Protein AF-A0A561VLF4-F1 (afdb_monomer)

pLDDT: mean 88.38, std 11.88, range [43.69, 98.0]

Mean predicted aligned error: 4.83 Å

Structure (mmCIF, N/CA/C/O backbone):
data_AF-A0A561VLF4-F1
#
_entry.id   AF-A0A561VLF4-F1
#
loop_
_atom_site.group_PDB
_atom_site.id
_atom_site.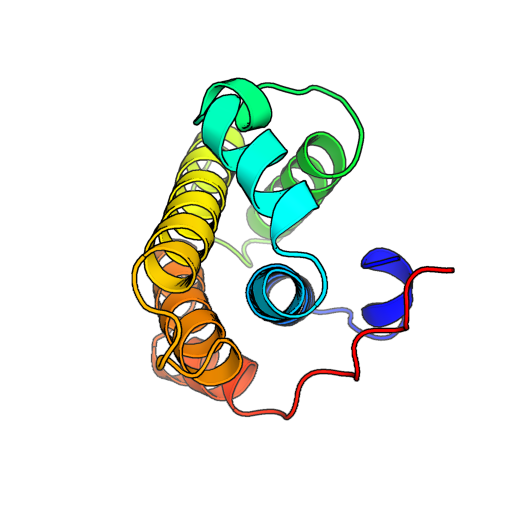type_symbol
_atom_site.label_atom_id
_atom_site.label_alt_id
_atom_site.label_comp_id
_atom_site.label_asym_id
_atom_site.label_entity_id
_atom_site.label_seq_id
_atom_site.pdbx_PDB_ins_code
_atom_site.Cartn_x
_atom_site.Cartn_y
_atom_site.Cartn_z
_atom_site.occupancy
_atom_site.B_iso_or_equiv
_atom_site.auth_seq_id
_atom_site.auth_comp_id
_atom_site.auth_asym_id
_atom_site.auth_atom_id
_atom_site.pdbx_PDB_model_num
ATOM 1 N N . MET A 1 1 ? 4.305 14.241 -3.850 1.00 51.75 1 MET A N 1
ATOM 2 C CA . MET A 1 1 ? 3.968 13.593 -5.135 1.00 51.75 1 MET A CA 1
ATOM 3 C C . MET A 1 1 ? 2.800 12.630 -4.979 1.00 51.75 1 MET A C 1
ATOM 5 O O . MET A 1 1 ? 1.777 12.905 -5.577 1.00 51.75 1 MET A O 1
ATOM 9 N N . LEU A 1 2 ? 2.885 11.569 -4.158 1.00 59.00 2 LEU A N 1
ATOM 10 C CA . LEU A 1 2 ? 1.721 10.692 -3.910 1.00 59.00 2 LEU A CA 1
ATOM 11 C C . LEU A 1 2 ? 0.577 11.413 -3.176 1.00 59.00 2 LEU A C 1
ATOM 13 O O . LEU A 1 2 ? -0.555 11.318 -3.623 1.00 59.00 2 LEU A O 1
ATOM 17 N N . ALA A 1 3 ? 0.884 12.234 -2.163 1.00 60.22 3 ALA A N 1
ATOM 18 C CA . ALA A 1 3 ? -0.124 13.022 -1.437 1.00 60.22 3 ALA A CA 1
ATOM 19 C C . ALA A 1 3 ? -1.001 13.905 -2.352 1.00 60.22 3 ALA A C 1
ATOM 21 O O . ALA A 1 3 ? -2.200 14.021 -2.145 1.00 60.22 3 ALA A O 1
ATOM 22 N N . THR A 1 4 ? -0.416 14.468 -3.412 1.00 60.09 4 THR A N 1
ATOM 23 C CA . THR A 1 4 ? -1.104 15.321 -4.396 1.00 60.09 4 THR A CA 1
ATOM 24 C C . THR A 1 4 ? -2.012 14.515 -5.333 1.00 60.09 4 THR A C 1
ATOM 26 O O . THR A 1 4 ? -2.983 15.032 -5.868 1.00 60.09 4 THR A O 1
ATOM 29 N N . LEU A 1 5 ? -1.708 13.229 -5.540 1.00 63.22 5 LEU A N 1
ATOM 30 C CA . LEU A 1 5 ? -2.510 12.315 -6.363 1.00 63.22 5 LEU A CA 1
ATOM 31 C C . LEU A 1 5 ? -3.724 11.763 -5.613 1.00 63.22 5 LEU A C 1
ATOM 33 O O . LEU A 1 5 ? -4.632 11.218 -6.236 1.00 63.22 5 LEU A O 1
ATOM 37 N N . THR A 1 6 ? -3.739 11.910 -4.291 1.00 65.69 6 THR A N 1
ATOM 38 C CA . THR A 1 6 ? -4.813 11.459 -3.406 1.00 65.69 6 THR A CA 1
ATOM 39 C C . THR A 1 6 ? -5.564 12.627 -2.761 1.00 65.69 6 THR A C 1
ATOM 41 O O . THR A 1 6 ? -6.373 12.402 -1.872 1.00 65.69 6 THR A O 1
ATOM 44 N N . GLU A 1 7 ? -5.342 13.870 -3.209 1.00 66.50 7 GLU A N 1
ATOM 45 C CA . GLU A 1 7 ? -5.839 15.114 -2.580 1.00 66.50 7 GLU A CA 1
ATOM 46 C C . GLU A 1 7 ? -7.375 15.281 -2.554 1.00 66.50 7 GLU A C 1
ATOM 48 O O . GLU A 1 7 ? -7.882 16.206 -1.928 1.00 66.50 7 GLU A O 1
ATOM 53 N N . GLY A 1 8 ? -8.133 14.380 -3.184 1.00 69.56 8 GLY A N 1
ATOM 54 C CA . GLY A 1 8 ? -9.600 14.322 -3.102 1.00 69.56 8 GLY A CA 1
ATOM 55 C C . GLY A 1 8 ? -10.147 13.031 -2.491 1.00 69.56 8 GLY A C 1
ATOM 56 O O . GLY A 1 8 ? -11.363 12.870 -2.411 1.00 69.56 8 GLY A O 1
ATOM 57 N N . LEU A 1 9 ? -9.272 12.106 -2.092 1.00 79.19 9 LEU A N 1
ATOM 58 C CA . LEU A 1 9 ? -9.656 10.810 -1.549 1.00 79.19 9 LEU A CA 1
ATOM 59 C C . LEU A 1 9 ? -9.704 10.902 -0.029 1.00 79.19 9 LEU A C 1
ATOM 61 O O . LEU A 1 9 ? -8.725 11.274 0.615 1.00 79.19 9 LEU A O 1
ATOM 65 N N . THR A 1 10 ? -10.853 10.562 0.545 1.00 83.06 10 THR A N 1
ATOM 66 C CA . THR A 1 10 ? -11.062 10.616 1.997 1.00 83.06 10 THR A CA 1
ATOM 67 C C . THR A 1 10 ? -11.030 9.243 2.652 1.00 83.06 10 THR A C 1
ATOM 69 O O . THR A 1 10 ? -10.858 9.170 3.864 1.00 83.06 10 THR A O 1
ATOM 72 N N . ASP A 1 11 ? -11.210 8.162 1.884 1.00 91.06 11 ASP A N 1
ATOM 73 C CA . ASP A 1 11 ? -11.105 6.793 2.396 1.00 91.06 11 ASP A CA 1
ATOM 74 C C . ASP A 1 11 ? -9.626 6.358 2.452 1.00 91.06 11 ASP A C 1
ATOM 76 O O . ASP A 1 11 ? -8.983 6.258 1.400 1.00 91.06 11 ASP A O 1
ATOM 80 N N . PRO A 1 12 ? -9.074 6.043 3.643 1.00 91.69 12 PRO A N 1
ATOM 81 C CA . PRO A 1 12 ? -7.702 5.557 3.776 1.00 91.69 12 PRO A CA 1
ATOM 82 C C . PRO A 1 12 ? -7.391 4.312 2.935 1.00 91.69 12 PRO A C 1
ATOM 84 O O . PRO A 1 12 ? -6.269 4.163 2.447 1.00 91.69 12 PRO A O 1
ATOM 87 N N . ALA A 1 13 ? -8.370 3.426 2.721 1.00 94.56 13 ALA A N 1
ATOM 88 C CA . ALA A 1 13 ? -8.172 2.237 1.898 1.00 94.56 13 ALA A CA 1
ATOM 89 C C . ALA A 1 13 ? -7.991 2.590 0.416 1.00 94.56 13 ALA A C 1
ATOM 91 O O . ALA A 1 13 ? -7.163 1.987 -0.267 1.00 94.56 13 ALA A O 1
ATOM 92 N N . GLU A 1 14 ? -8.713 3.598 -0.072 1.00 92.69 14 GLU A N 1
ATOM 93 C CA . GLU A 1 14 ? -8.581 4.093 -1.441 1.00 92.69 14 GLU A CA 1
ATOM 94 C C . GLU A 1 14 ? -7.250 4.828 -1.640 1.00 92.69 14 GLU A C 1
ATOM 96 O O . GLU A 1 14 ? -6.528 4.557 -2.602 1.00 92.69 14 GLU A O 1
ATOM 101 N N . VAL A 1 15 ? -6.870 5.685 -0.683 1.00 91.25 15 VAL A N 1
ATOM 102 C CA . VAL A 1 15 ? -5.563 6.365 -0.653 1.00 91.25 15 VAL A CA 1
ATOM 103 C C . VAL A 1 15 ? -4.423 5.347 -0.714 1.00 91.25 15 VAL A C 1
ATOM 105 O O . VAL A 1 15 ? -3.504 5.489 -1.531 1.00 91.25 15 VAL A O 1
ATOM 108 N N . PHE A 1 16 ? -4.491 4.296 0.110 1.00 93.25 16 PHE A N 1
ATOM 109 C CA . PHE A 1 16 ? -3.509 3.216 0.115 1.00 93.25 16 PHE A CA 1
ATOM 110 C C . PHE A 1 16 ? -3.485 2.471 -1.223 1.00 93.25 16 PHE A C 1
ATOM 112 O O . PHE A 1 16 ? -2.412 2.295 -1.806 1.00 93.25 16 PHE A O 1
ATOM 119 N N . ALA A 1 17 ? -4.654 2.066 -1.732 1.00 94.12 17 ALA A N 1
ATOM 120 C CA . ALA A 1 17 ? -4.779 1.339 -2.990 1.00 94.12 17 ALA A CA 1
ATOM 121 C C . ALA A 1 17 ? -4.135 2.118 -4.141 1.00 94.12 17 ALA A C 1
ATOM 123 O O . ALA A 1 17 ? -3.282 1.582 -4.850 1.00 94.12 17 ALA A O 1
ATOM 124 N N . VAL A 1 18 ? -4.481 3.399 -4.291 1.00 91.69 18 VAL A N 1
ATOM 125 C CA . VAL A 1 18 ? -3.908 4.279 -5.314 1.00 91.69 18 VAL A CA 1
ATOM 126 C C . VAL A 1 18 ? -2.399 4.409 -5.123 1.00 91.69 18 VAL A C 1
ATOM 128 O O . VAL A 1 18 ? -1.642 4.149 -6.057 1.00 91.69 18 VAL A O 1
ATOM 131 N N . SER A 1 19 ? -1.937 4.733 -3.916 1.00 89.50 19 SER A N 1
ATOM 132 C CA . SER A 1 19 ? -0.511 4.951 -3.646 1.00 89.50 19 SER A CA 1
ATOM 133 C C . SER A 1 19 ? 0.340 3.714 -3.943 1.00 89.50 19 SER A C 1
ATOM 135 O O . SER A 1 19 ? 1.372 3.812 -4.613 1.00 89.50 19 SER A O 1
ATOM 137 N N . PHE A 1 20 ? -0.118 2.535 -3.518 1.00 93.19 20 PHE A N 1
ATOM 138 C CA . PHE A 1 20 ? 0.563 1.264 -3.754 1.00 93.19 20 PHE A CA 1
ATOM 139 C C . PHE A 1 20 ? 0.626 0.934 -5.253 1.00 93.19 20 PHE A C 1
ATOM 141 O O . PHE A 1 20 ? 1.693 0.652 -5.803 1.00 93.19 20 PHE A O 1
ATOM 148 N N . ARG A 1 21 ? -0.512 1.032 -5.948 1.00 93.25 21 ARG A N 1
ATOM 149 C CA . ARG A 1 21 ? -0.630 0.759 -7.389 1.00 93.25 21 ARG A CA 1
ATOM 150 C C . ARG A 1 21 ? 0.259 1.676 -8.229 1.00 93.25 21 ARG A C 1
ATOM 152 O O . ARG A 1 21 ? 0.791 1.250 -9.259 1.00 93.25 21 ARG A O 1
ATOM 159 N N . MET A 1 22 ? 0.439 2.915 -7.786 1.00 89.06 22 MET A N 1
ATOM 160 C CA . MET A 1 22 ? 1.286 3.913 -8.436 1.00 89.06 22 MET A CA 1
ATOM 161 C C . MET A 1 22 ? 2.771 3.652 -8.206 1.00 89.06 22 MET A C 1
ATOM 163 O O . MET A 1 22 ? 3.549 3.678 -9.160 1.00 89.06 22 MET A O 1
ATOM 167 N N . ALA A 1 23 ? 3.159 3.326 -6.972 1.00 87.50 23 ALA A N 1
ATOM 168 C CA . ALA A 1 23 ? 4.532 2.953 -6.649 1.00 87.50 23 ALA A CA 1
ATOM 169 C C . ALA A 1 23 ? 4.998 1.725 -7.455 1.00 87.50 23 ALA A C 1
ATOM 171 O O . ALA A 1 23 ? 6.093 1.744 -8.014 1.00 87.50 23 ALA A O 1
ATOM 172 N N . GLY A 1 24 ? 4.143 0.707 -7.614 1.00 89.50 24 GLY A N 1
ATOM 173 C CA . GLY A 1 24 ? 4.457 -0.461 -8.445 1.00 89.50 24 GLY A CA 1
ATOM 174 C C . GLY A 1 24 ? 4.658 -0.118 -9.929 1.00 89.50 24 GLY A C 1
ATOM 175 O O . GLY A 1 24 ? 5.598 -0.599 -10.560 1.00 89.50 24 GLY A O 1
ATOM 176 N N . ARG A 1 25 ? 3.834 0.783 -10.486 1.00 89.75 25 ARG A N 1
ATOM 177 C CA . ARG A 1 25 ? 3.966 1.259 -11.879 1.00 89.75 25 ARG A CA 1
ATOM 178 C C . ARG A 1 25 ? 5.225 2.095 -12.111 1.00 89.75 25 ARG A C 1
ATOM 180 O O . ARG A 1 25 ? 5.753 2.099 -13.224 1.00 89.75 25 ARG A O 1
ATOM 187 N N . LEU A 1 26 ? 5.726 2.777 -11.078 1.00 83.19 26 LEU A N 1
ATOM 188 C CA . LEU A 1 26 ? 6.930 3.605 -11.170 1.00 83.19 26 LEU A CA 1
ATOM 189 C C . LEU A 1 26 ? 8.176 2.785 -11.530 1.00 83.19 26 LEU A C 1
ATOM 191 O O . LEU A 1 26 ? 9.076 3.316 -12.181 1.00 83.19 26 LEU A O 1
ATOM 195 N N . GLN A 1 27 ? 8.200 1.488 -11.195 1.00 83.44 27 GLN A N 1
ATOM 196 C CA . GLN A 1 27 ? 9.316 0.600 -11.525 1.00 83.44 27 GLN A CA 1
ATOM 197 C C . GLN A 1 27 ? 9.661 0.625 -13.017 1.00 83.44 27 GLN A C 1
ATOM 199 O O . GLN A 1 27 ? 10.836 0.724 -13.366 1.00 83.44 27 GLN A O 1
ATOM 204 N N . ARG A 1 28 ? 8.654 0.624 -13.902 1.00 83.50 28 ARG A N 1
ATOM 205 C CA . ARG A 1 28 ? 8.875 0.646 -15.358 1.00 83.50 28 ARG A CA 1
ATOM 206 C C . ARG A 1 28 ? 9.369 1.991 -15.873 1.00 83.50 28 ARG A C 1
ATOM 208 O O . ARG A 1 28 ? 10.040 2.036 -16.896 1.00 83.50 28 ARG A O 1
ATOM 215 N N . ARG A 1 29 ? 9.037 3.077 -15.177 1.00 83.56 29 ARG A N 1
ATOM 216 C CA . ARG A 1 29 ? 9.463 4.432 -15.545 1.00 83.56 29 ARG A CA 1
ATOM 217 C C . ARG A 1 29 ? 10.893 4.730 -15.090 1.00 83.56 29 ARG A C 1
ATOM 219 O O . ARG A 1 29 ? 11.599 5.445 -15.791 1.00 83.56 29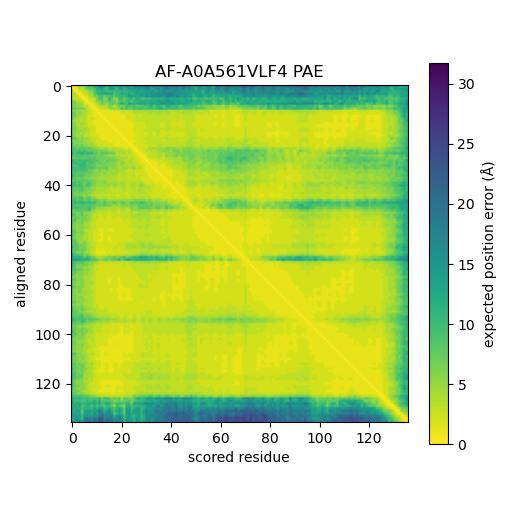 ARG A O 1
ATOM 226 N N . HIS A 1 30 ? 11.334 4.165 -13.961 1.00 84.50 30 HIS A N 1
ATOM 227 C CA . HIS A 1 30 ? 12.654 4.446 -13.381 1.00 84.50 30 HIS A CA 1
ATOM 228 C C . HIS A 1 30 ? 13.358 3.182 -12.840 1.00 84.50 30 HIS A C 1
ATOM 230 O O . HIS A 1 30 ? 13.584 3.071 -11.631 1.00 84.50 30 HIS A O 1
ATOM 236 N N . PRO A 1 31 ? 13.750 2.232 -13.709 1.00 80.81 31 PRO A N 1
ATOM 237 C CA . PRO A 1 31 ? 14.332 0.955 -13.282 1.00 80.81 31 PRO A CA 1
ATOM 238 C C . PRO A 1 31 ? 15.643 1.111 -12.491 1.00 80.81 31 PRO A C 1
ATOM 240 O O . PRO A 1 31 ? 15.868 0.385 -11.525 1.00 80.81 31 PRO A O 1
ATOM 243 N N . GLU A 1 32 ? 16.479 2.100 -12.824 1.00 86.38 32 GLU A N 1
ATOM 244 C CA . GLU A 1 32 ? 17.737 2.343 -12.098 1.00 86.38 32 GLU A CA 1
ATOM 245 C C . GLU A 1 32 ? 17.507 2.803 -10.649 1.00 86.38 32 GLU A C 1
ATOM 247 O O . GLU A 1 32 ? 18.209 2.363 -9.739 1.00 86.38 32 GLU A O 1
ATOM 252 N N . LEU A 1 33 ? 16.478 3.626 -10.399 1.00 84.12 33 LEU A N 1
ATOM 253 C CA . LEU A 1 33 ? 16.110 4.022 -9.033 1.00 84.12 33 LEU A CA 1
ATOM 254 C C . LEU A 1 33 ? 15.615 2.823 -8.222 1.00 84.12 33 LEU A C 1
ATOM 256 O O . LEU A 1 33 ? 15.927 2.699 -7.038 1.00 84.12 33 LEU A O 1
ATOM 260 N N . VAL A 1 34 ? 14.882 1.910 -8.860 1.00 85.00 34 VAL A N 1
ATOM 261 C CA . VAL A 1 34 ? 14.409 0.696 -8.194 1.00 85.00 34 VAL A CA 1
ATOM 262 C C . VAL A 1 34 ? 15.560 -0.225 -7.805 1.00 85.00 34 VAL A C 1
ATOM 264 O O . VAL A 1 34 ? 15.534 -0.771 -6.706 1.00 85.00 34 VAL A O 1
ATOM 267 N N . ARG A 1 35 ? 16.615 -0.346 -8.616 1.00 86.50 35 ARG A N 1
ATOM 268 C CA . ARG A 1 35 ? 17.801 -1.135 -8.239 1.00 86.50 35 ARG A CA 1
ATOM 269 C C . ARG A 1 35 ? 18.496 -0.598 -6.991 1.00 86.50 35 ARG A C 1
ATOM 271 O O . ARG A 1 35 ? 18.932 -1.384 -6.158 1.00 86.50 35 ARG A O 1
ATOM 278 N N . VAL A 1 36 ? 18.550 0.723 -6.810 1.00 89.44 36 VAL A N 1
ATOM 279 C CA . VAL A 1 36 ? 19.080 1.335 -5.576 1.00 89.44 36 VAL A CA 1
ATOM 280 C C . VAL A 1 36 ? 18.236 0.943 -4.357 1.00 89.44 36 VAL A C 1
ATOM 282 O O . VAL A 1 36 ? 18.782 0.585 -3.310 1.00 89.44 36 VAL A O 1
ATOM 285 N N . ILE A 1 37 ? 16.908 0.960 -4.503 1.00 88.69 37 ILE A N 1
ATOM 286 C CA . ILE A 1 37 ? 15.975 0.530 -3.455 1.00 88.69 37 ILE A CA 1
ATOM 287 C C . ILE A 1 37 ? 16.165 -0.963 -3.143 1.00 88.69 37 ILE A C 1
ATOM 289 O O . ILE A 1 37 ? 16.330 -1.324 -1.980 1.00 88.69 37 ILE A O 1
ATOM 293 N N . LEU A 1 38 ? 16.213 -1.822 -4.164 1.00 90.25 38 LEU A N 1
ATOM 294 C CA . LEU A 1 38 ? 16.394 -3.269 -4.003 1.00 90.25 38 LEU A CA 1
ATOM 295 C C . LEU A 1 38 ? 17.741 -3.622 -3.359 1.00 90.25 38 LEU A C 1
ATOM 297 O O . LEU A 1 38 ? 17.781 -4.485 -2.486 1.00 90.25 38 LEU A O 1
ATOM 301 N N . ASN A 1 39 ? 18.817 -2.907 -3.698 1.00 92.75 39 ASN A N 1
ATOM 302 C CA . ASN A 1 39 ? 20.133 -3.087 -3.074 1.00 92.75 39 ASN A CA 1
ATOM 303 C C . ASN A 1 39 ? 20.135 -2.738 -1.579 1.00 92.75 39 ASN A C 1
ATOM 305 O O . ASN A 1 39 ? 20.912 -3.308 -0.816 1.00 92.75 39 ASN A O 1
ATOM 309 N N . SER A 1 40 ? 19.269 -1.814 -1.155 1.00 90.88 40 SER A N 1
ATOM 310 C CA . SER A 1 40 ? 19.081 -1.484 0.264 1.00 90.88 40 SER A CA 1
ATOM 311 C C . SER A 1 40 ? 18.265 -2.555 1.003 1.00 90.88 40 SER A C 1
ATOM 313 O O . SER A 1 40 ? 18.343 -2.665 2.228 1.00 90.88 40 SER A O 1
ATOM 315 N N . GLY A 1 41 ? 17.485 -3.357 0.270 1.00 90.69 41 GLY A N 1
ATOM 316 C CA . GLY A 1 41 ? 16.647 -4.417 0.817 1.00 90.69 41 GLY A CA 1
ATOM 317 C C . GLY A 1 41 ? 15.607 -3.893 1.808 1.00 90.69 41 GLY A C 1
ATOM 318 O O . GLY A 1 41 ? 15.123 -2.767 1.711 1.00 90.69 41 GLY A O 1
ATOM 319 N N . THR A 1 42 ? 15.268 -4.709 2.805 1.00 93.56 42 THR A N 1
ATOM 320 C CA . THR A 1 42 ? 14.273 -4.355 3.830 1.00 93.56 42 THR A CA 1
ATOM 321 C C . THR A 1 42 ? 14.732 -3.252 4.783 1.00 93.56 42 THR A C 1
ATOM 323 O O . THR A 1 42 ? 13.889 -2.652 5.445 1.00 93.56 42 THR A O 1
ATOM 326 N N . ALA A 1 43 ? 16.029 -2.919 4.830 1.00 93.31 43 ALA A N 1
ATOM 327 C CA . ALA A 1 43 ? 16.539 -1.846 5.686 1.00 93.31 43 ALA A CA 1
ATOM 328 C C . ALA A 1 43 ? 15.928 -0.478 5.338 1.00 93.31 43 ALA A C 1
ATOM 330 O O . ALA A 1 43 ? 15.779 0.368 6.218 1.00 93.31 43 ALA A O 1
ATOM 331 N N . ILE A 1 44 ? 15.499 -0.274 4.085 1.00 91.56 44 ILE A N 1
ATOM 332 C CA . ILE A 1 44 ? 14.825 0.961 3.667 1.00 91.56 44 ILE A CA 1
ATOM 333 C C . ILE A 1 44 ? 13.501 1.195 4.414 1.00 91.56 44 ILE A C 1
ATOM 335 O O . ILE A 1 44 ? 13.110 2.342 4.617 1.00 91.56 44 ILE A O 1
ATOM 339 N N . LEU A 1 45 ? 12.838 0.125 4.872 1.00 93.94 45 LEU A N 1
ATOM 340 C CA . LEU A 1 45 ? 11.557 0.181 5.588 1.00 93.94 45 LEU A CA 1
ATOM 341 C C . LEU A 1 45 ? 11.701 0.653 7.042 1.00 93.94 45 LEU A C 1
ATOM 343 O O . LEU A 1 45 ? 10.706 0.973 7.684 1.00 93.94 45 LEU A O 1
ATOM 347 N N . LEU A 1 46 ? 12.931 0.724 7.553 1.00 92.50 46 LEU A N 1
ATOM 348 C CA . LEU A 1 46 ? 13.235 1.239 8.889 1.00 92.50 46 LEU A CA 1
ATOM 349 C C . LEU A 1 46 ? 13.470 2.758 8.893 1.00 92.50 46 LEU A C 1
ATOM 351 O O . LEU A 1 46 ? 13.833 3.319 9.920 1.00 92.50 46 LEU A O 1
ATOM 355 N N . SER A 1 47 ? 13.318 3.435 7.750 1.00 88.94 47 SER A N 1
ATOM 356 C CA . SER A 1 47 ? 13.522 4.881 7.674 1.00 88.94 47 SER A CA 1
ATOM 357 C C . SER A 1 47 ? 12.418 5.646 8.408 1.00 88.94 47 SER A C 1
ATOM 359 O O . SER A 1 47 ? 11.251 5.583 8.030 1.00 88.94 47 SER A O 1
ATOM 361 N N . ASP A 1 48 ? 12.803 6.488 9.365 1.00 84.06 48 ASP A N 1
ATOM 362 C CA . ASP A 1 48 ? 11.887 7.410 10.056 1.00 84.06 48 ASP A CA 1
ATOM 363 C C . ASP A 1 48 ? 11.625 8.705 9.264 1.00 84.06 48 ASP A C 1
ATOM 365 O O . ASP A 1 48 ? 11.221 9.734 9.808 1.00 84.06 48 ASP A O 1
ATOM 369 N N . SER A 1 49 ? 11.866 8.688 7.951 1.00 82.06 49 SER A N 1
ATOM 370 C CA . SER A 1 49 ? 11.777 9.865 7.089 1.00 82.06 49 SER A CA 1
ATOM 371 C C . SER A 1 49 ? 11.074 9.571 5.764 1.00 82.06 49 SER A C 1
ATOM 373 O O . SER A 1 49 ? 10.847 8.421 5.384 1.00 82.06 49 SER A O 1
ATOM 375 N N . GLY A 1 50 ? 10.708 10.639 5.054 1.00 84.75 50 GLY A N 1
ATOM 376 C CA . GLY A 1 50 ? 10.137 10.550 3.714 1.00 84.75 50 GLY A CA 1
ATOM 377 C C . GLY A 1 50 ? 8.869 9.693 3.644 1.00 84.75 50 GLY A C 1
ATOM 378 O O . GLY A 1 50 ? 7.944 9.852 4.440 1.00 84.75 50 GLY A O 1
ATOM 379 N N . MET A 1 51 ? 8.828 8.804 2.650 1.00 83.81 51 MET A N 1
ATOM 380 C CA . MET A 1 51 ? 7.645 8.011 2.307 1.00 83.81 51 MET A CA 1
ATOM 381 C C . MET A 1 51 ? 7.277 6.990 3.383 1.00 83.81 51 MET A C 1
ATOM 383 O O . MET A 1 51 ? 6.097 6.792 3.641 1.00 83.81 51 MET A O 1
ATOM 387 N N . VAL A 1 52 ? 8.269 6.378 4.034 1.00 90.00 52 VAL A N 1
ATOM 388 C CA . VAL A 1 52 ? 8.044 5.348 5.059 1.0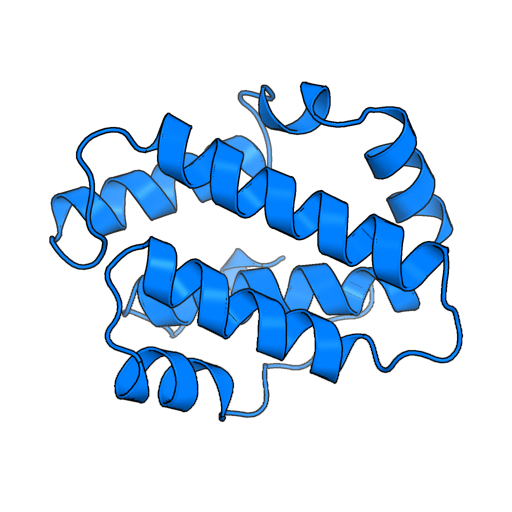0 90.00 52 VAL A CA 1
ATOM 389 C C . VAL A 1 52 ? 7.369 5.953 6.287 1.00 90.00 52 VAL A C 1
ATOM 391 O O . VAL A 1 52 ? 6.364 5.423 6.755 1.00 90.00 52 VAL A O 1
ATOM 394 N N . ARG A 1 53 ? 7.845 7.119 6.750 1.00 91.06 53 ARG A N 1
ATOM 395 C CA . ARG A 1 53 ? 7.191 7.875 7.830 1.00 91.06 53 ARG A CA 1
ATOM 396 C C . ARG A 1 53 ? 5.741 8.219 7.491 1.00 91.06 53 ARG A C 1
ATOM 398 O O . ARG A 1 53 ? 4.877 8.120 8.357 1.00 91.06 53 ARG A O 1
ATOM 405 N N . HIS A 1 54 ? 5.482 8.655 6.259 1.00 88.38 54 HIS A N 1
ATOM 406 C CA . HIS A 1 54 ? 4.133 9.029 5.834 1.00 88.38 54 HIS A CA 1
ATOM 407 C C . HIS A 1 54 ? 3.209 7.809 5.761 1.00 88.38 54 HIS A C 1
ATOM 409 O O . HIS A 1 54 ? 2.168 7.811 6.404 1.00 88.38 54 HIS A O 1
ATOM 415 N N . ALA A 1 55 ? 3.652 6.728 5.113 1.00 92.19 55 ALA A N 1
ATOM 416 C CA . ALA A 1 55 ? 2.900 5.479 5.030 1.00 92.19 55 ALA A CA 1
ATOM 417 C C . ALA A 1 55 ? 2.581 4.899 6.416 1.00 92.19 55 ALA A C 1
ATOM 419 O O . ALA A 1 55 ? 1.470 4.428 6.642 1.00 92.19 55 ALA A O 1
ATOM 420 N N . ARG A 1 56 ? 3.523 4.978 7.367 1.00 94.69 56 ARG A N 1
ATOM 421 C CA . ARG A 1 56 ? 3.280 4.578 8.759 1.00 94.69 56 ARG A CA 1
ATOM 422 C C . ARG A 1 56 ? 2.159 5.393 9.398 1.00 94.69 56 ARG A C 1
ATOM 424 O O . ARG A 1 56 ? 1.291 4.824 10.049 1.00 94.69 56 ARG A O 1
ATOM 431 N N . ALA A 1 57 ? 2.186 6.714 9.222 1.00 92.62 57 ALA A N 1
ATOM 432 C CA . ALA A 1 57 ? 1.164 7.601 9.768 1.00 92.62 57 ALA A CA 1
ATOM 433 C C . ALA A 1 57 ? -0.218 7.325 9.152 1.00 92.62 57 ALA A C 1
ATOM 435 O O . ALA A 1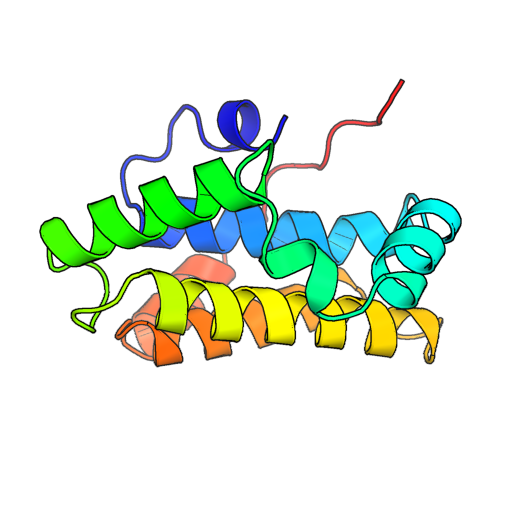 57 ? -1.203 7.290 9.884 1.00 92.62 57 ALA A O 1
ATOM 436 N N . ASP A 1 58 ? -0.278 7.069 7.844 1.00 93.25 58 ASP A N 1
ATOM 437 C CA . ASP A 1 58 ? -1.526 6.756 7.140 1.00 93.25 58 ASP A CA 1
ATOM 438 C C . ASP A 1 58 ? -2.115 5.416 7.602 1.00 93.25 58 ASP A C 1
ATOM 440 O O . ASP A 1 58 ? -3.309 5.327 7.887 1.00 93.25 58 ASP A O 1
ATOM 444 N N . ILE A 1 59 ? -1.274 4.385 7.751 1.00 95.69 59 ILE A N 1
ATOM 445 C CA . ILE A 1 59 ? -1.679 3.075 8.284 1.00 95.69 59 ILE A CA 1
ATOM 446 C C . ILE A 1 59 ? -2.196 3.218 9.718 1.00 95.69 59 ILE A C 1
ATOM 448 O O . ILE A 1 59 ? -3.281 2.728 10.024 1.00 95.69 59 ILE A O 1
ATOM 452 N N . ALA A 1 60 ? -1.463 3.929 10.580 1.00 96.00 60 ALA A N 1
ATOM 453 C CA . ALA A 1 60 ? -1.870 4.147 11.966 1.00 96.00 60 ALA A CA 1
ATOM 454 C C . ALA A 1 60 ? -3.209 4.895 12.059 1.00 96.00 60 ALA A C 1
ATOM 456 O O . ALA A 1 60 ? -4.070 4.534 12.859 1.00 96.00 60 ALA A O 1
ATOM 457 N N . ALA A 1 61 ? -3.414 5.916 11.221 1.00 94.69 61 ALA A N 1
ATOM 458 C CA . ALA A 1 61 ? -4.673 6.650 11.163 1.00 94.69 61 ALA A CA 1
ATOM 459 C C . ALA A 1 61 ? -5.836 5.765 10.680 1.00 94.69 61 ALA A C 1
ATOM 461 O O . ALA A 1 61 ? -6.926 5.822 11.248 1.00 94.69 61 ALA A O 1
ATOM 462 N N . ALA A 1 62 ? -5.606 4.920 9.672 1.00 95.81 62 ALA A N 1
ATOM 463 C CA . ALA A 1 62 ? -6.604 3.982 9.165 1.00 95.81 62 ALA A CA 1
ATOM 464 C C . ALA A 1 62 ? -6.995 2.921 10.207 1.00 95.81 62 ALA A C 1
ATOM 466 O O . ALA A 1 62 ? -8.182 2.631 10.361 1.00 95.81 62 ALA A O 1
ATOM 467 N N . GLN A 1 63 ? -6.025 2.384 10.954 1.00 97.00 63 GLN A N 1
ATOM 468 C CA . GLN A 1 63 ? -6.270 1.447 12.056 1.00 97.00 63 GLN A CA 1
ATOM 469 C C . GLN A 1 63 ? -7.032 2.116 13.204 1.00 97.00 63 GLN A C 1
ATOM 471 O O . GLN A 1 63 ? -8.038 1.588 13.671 1.00 97.00 63 GLN A O 1
ATOM 476 N N . ALA A 1 64 ? -6.636 3.328 13.604 1.00 95.50 64 ALA A N 1
ATOM 477 C CA . ALA A 1 64 ? -7.340 4.089 14.637 1.00 95.50 64 ALA A CA 1
ATOM 478 C C . ALA A 1 64 ? -8.798 4.413 14.254 1.00 95.50 64 ALA A C 1
ATOM 480 O O . ALA A 1 64 ? -9.663 4.503 15.123 1.00 95.50 64 ALA A O 1
ATOM 481 N N . ALA A 1 65 ? -9.079 4.566 12.957 1.00 94.50 65 ALA A N 1
ATOM 482 C CA . ALA A 1 65 ? -10.426 4.749 12.423 1.00 94.50 65 ALA A CA 1
ATOM 483 C C . ALA A 1 65 ? -11.212 3.430 12.251 1.00 94.50 65 ALA A C 1
ATOM 485 O O . ALA A 1 65 ? -12.364 3.469 11.822 1.00 94.50 65 ALA A O 1
ATOM 486 N N . GLY A 1 66 ? -10.605 2.273 12.542 1.00 95.81 66 GLY A N 1
ATOM 487 C CA . GLY A 1 66 ? -11.191 0.947 12.321 1.00 95.81 66 GLY A CA 1
ATOM 488 C C . GLY A 1 66 ? -11.355 0.582 10.844 1.00 95.81 66 GLY A C 1
ATOM 489 O O . GLY A 1 66 ? -12.121 -0.320 10.515 1.00 95.81 66 GLY A O 1
ATOM 490 N N . ARG A 1 67 ? -10.682 1.308 9.941 1.00 96.69 67 ARG A N 1
ATOM 491 C CA . ARG A 1 67 ? -10.728 1.048 8.500 1.00 96.69 67 ARG A CA 1
ATOM 492 C C . ARG A 1 67 ? -9.789 -0.085 8.099 1.00 96.69 67 ARG A C 1
ATOM 494 O O . ARG A 1 67 ? -10.117 -0.821 7.173 1.00 96.69 67 ARG A O 1
ATOM 501 N N . PHE A 1 68 ? -8.649 -0.196 8.778 1.00 97.62 68 PHE A N 1
ATOM 502 C CA . PHE A 1 68 ? -7.739 -1.335 8.683 1.00 97.62 68 PHE A CA 1
ATOM 503 C C . PHE A 1 68 ? -7.740 -2.133 9.984 1.00 97.62 68 PHE A C 1
ATOM 505 O O . PHE A 1 68 ? -7.858 -1.558 11.065 1.00 97.62 68 PHE A O 1
ATOM 512 N N . ASP A 1 69 ? -7.553 -3.443 9.860 1.00 95.19 69 ASP A N 1
ATOM 513 C CA . ASP A 1 69 ? -7.357 -4.350 10.985 1.00 95.19 69 ASP A CA 1
ATOM 514 C C . ASP A 1 69 ? -5.928 -4.243 11.557 1.00 95.19 69 ASP A C 1
ATOM 516 O O . ASP A 1 69 ? -4.968 -3.839 10.887 1.00 95.19 69 ASP A O 1
ATOM 520 N N . GLY A 1 70 ? -5.782 -4.690 12.806 1.00 90.50 70 GLY A N 1
ATOM 521 C CA . GLY A 1 70 ? -4.509 -4.792 13.516 1.00 90.50 70 GLY A CA 1
ATOM 522 C C . GLY A 1 70 ? -4.211 -3.607 14.434 1.00 90.50 70 GLY A C 1
ATOM 523 O O . GLY A 1 70 ? -4.669 -2.491 14.210 1.00 90.50 70 GLY A O 1
ATOM 524 N N . ASP A 1 71 ? -3.404 -3.878 15.461 1.00 85.75 71 ASP A N 1
ATOM 525 C CA . ASP A 1 71 ? -3.107 -2.916 16.531 1.00 85.75 71 ASP A CA 1
ATOM 526 C C . ASP A 1 71 ? -1.725 -2.254 16.386 1.00 85.75 71 ASP A C 1
ATOM 528 O O . ASP A 1 71 ? -1.455 -1.234 17.017 1.00 85.75 71 ASP A O 1
ATOM 532 N N . ASP A 1 72 ? -0.839 -2.838 15.569 1.00 95.00 72 ASP A N 1
ATOM 533 C CA . ASP A 1 72 ? 0.532 -2.361 15.372 1.00 95.00 72 ASP A CA 1
ATOM 534 C C . ASP A 1 72 ? 0.743 -1.880 13.919 1.00 95.00 72 ASP A C 1
ATOM 536 O O . ASP A 1 72 ? 0.797 -2.707 12.992 1.00 95.00 72 ASP A O 1
ATOM 540 N N . PRO A 1 73 ? 0.878 -0.559 13.688 1.00 95.50 73 PRO A N 1
ATOM 541 C CA . PRO A 1 73 ? 1.089 -0.007 12.353 1.00 95.50 73 PRO A CA 1
ATOM 542 C C . PRO A 1 73 ? 2.438 -0.405 11.750 1.00 95.50 73 PRO A C 1
ATOM 544 O O . PRO A 1 73 ? 2.579 -0.414 10.525 1.00 95.50 73 PRO A O 1
ATOM 547 N N . ASP A 1 74 ? 3.424 -0.774 12.568 1.00 95.44 74 ASP A N 1
ATOM 548 C CA . ASP A 1 74 ? 4.753 -1.141 12.089 1.00 95.44 74 ASP A CA 1
ATOM 549 C C . ASP A 1 74 ? 4.733 -2.524 11.448 1.00 95.44 74 ASP A C 1
ATOM 551 O O . ASP A 1 74 ? 5.359 -2.732 10.408 1.00 95.44 74 ASP A O 1
ATOM 555 N N . ILE A 1 75 ? 3.951 -3.457 11.999 1.00 96.38 75 ILE A N 1
ATOM 556 C CA . ILE A 1 75 ? 3.751 -4.783 11.399 1.00 96.38 75 ILE A CA 1
ATOM 557 C C . ILE A 1 75 ? 3.088 -4.645 10.025 1.00 96.38 75 ILE A C 1
ATOM 559 O O . ILE A 1 75 ? 3.563 -5.222 9.041 1.00 96.38 75 ILE A O 1
ATOM 563 N N . ALA A 1 76 ? 2.024 -3.844 9.939 1.00 96.12 76 ALA A N 1
ATOM 564 C CA . ALA A 1 76 ? 1.320 -3.579 8.689 1.00 96.12 76 ALA A CA 1
ATOM 565 C C . ALA A 1 76 ? 2.230 -2.891 7.654 1.00 96.12 76 ALA A C 1
ATOM 567 O O . ALA A 1 76 ? 2.271 -3.307 6.492 1.00 96.12 76 ALA A O 1
ATOM 568 N N . LEU A 1 77 ? 3.018 -1.897 8.080 1.00 96.19 77 LEU A N 1
ATOM 569 C CA . LEU A 1 77 ? 3.995 -1.208 7.237 1.00 96.19 77 LEU A CA 1
ATOM 570 C C . LEU A 1 77 ? 5.069 -2.161 6.709 1.00 96.19 77 LEU A C 1
ATOM 572 O O . LEU A 1 77 ? 5.366 -2.141 5.515 1.00 96.19 77 LEU A O 1
ATOM 576 N N . MET A 1 78 ? 5.645 -3.004 7.567 1.00 96.62 78 MET A N 1
ATOM 577 C CA . MET A 1 78 ? 6.686 -3.953 7.168 1.00 96.62 78 MET A CA 1
ATOM 578 C C . MET A 1 78 ? 6.150 -4.993 6.182 1.00 96.62 78 MET A C 1
ATOM 580 O O . MET A 1 78 ? 6.832 -5.323 5.210 1.00 96.62 78 MET A O 1
ATOM 584 N N . ALA A 1 79 ? 4.919 -5.469 6.378 1.00 96.25 79 ALA A N 1
ATOM 585 C CA . ALA A 1 79 ? 4.282 -6.412 5.467 1.00 96.25 79 ALA A CA 1
ATOM 586 C C . ALA A 1 79 ? 3.963 -5.775 4.101 1.00 96.25 79 ALA A C 1
ATOM 588 O O . ALA A 1 79 ? 4.342 -6.318 3.059 1.00 96.25 79 ALA A O 1
ATOM 589 N N . ALA A 1 80 ? 3.334 -4.595 4.089 1.00 96.00 80 ALA A N 1
ATOM 590 C CA . ALA A 1 80 ? 3.027 -3.867 2.859 1.00 96.00 80 ALA A CA 1
ATOM 591 C C . ALA A 1 80 ? 4.302 -3.427 2.114 1.00 96.00 80 ALA A C 1
ATOM 593 O O . ALA A 1 80 ? 4.409 -3.595 0.898 1.00 96.00 80 ALA A O 1
ATOM 594 N N . GLY A 1 81 ? 5.295 -2.911 2.840 1.00 95.00 81 GLY A N 1
ATOM 595 C CA . GLY A 1 81 ? 6.587 -2.503 2.298 1.00 95.00 81 GLY A CA 1
ATOM 596 C C . GLY A 1 81 ? 7.388 -3.680 1.741 1.00 95.00 81 GLY A C 1
ATOM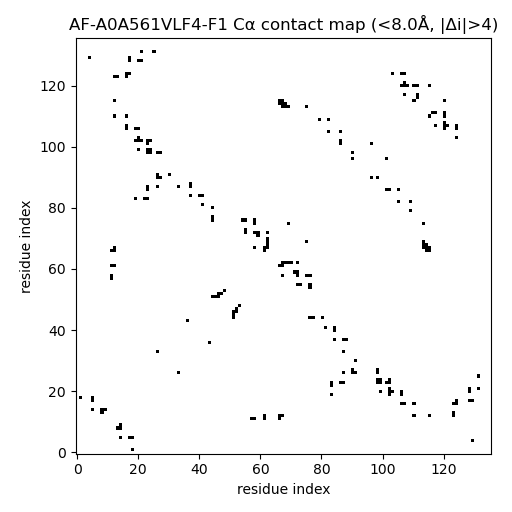 597 O O . GLY A 1 81 ? 7.927 -3.592 0.639 1.00 95.00 81 GLY A O 1
ATOM 598 N N . GLY A 1 82 ? 7.406 -4.814 2.444 1.00 96.38 82 GLY A N 1
ATOM 599 C CA . GLY A 1 82 ? 8.020 -6.048 1.954 1.00 96.38 82 GLY A CA 1
ATOM 600 C C . GLY A 1 82 ? 7.356 -6.552 0.671 1.00 96.38 82 GLY A C 1
ATOM 601 O O . GLY A 1 82 ? 8.046 -6.909 -0.284 1.00 96.38 82 GLY A O 1
ATOM 602 N N . ALA A 1 83 ? 6.025 -6.501 0.600 1.00 97.00 83 ALA A N 1
ATOM 603 C CA . ALA A 1 83 ? 5.294 -6.831 -0.618 1.00 97.00 83 ALA A CA 1
ATOM 604 C C . ALA A 1 83 ? 5.633 -5.883 -1.779 1.00 97.00 83 ALA A C 1
ATOM 606 O O . ALA A 1 83 ? 5.805 -6.346 -2.904 1.00 97.00 83 ALA A O 1
ATOM 607 N N . MET A 1 84 ? 5.795 -4.581 -1.518 1.00 95.38 84 MET A N 1
ATOM 608 C CA . MET A 1 84 ? 6.230 -3.608 -2.526 1.00 95.38 84 MET A CA 1
ATOM 609 C C . MET A 1 84 ? 7.641 -3.908 -3.050 1.00 95.38 84 MET A C 1
ATOM 611 O O . MET A 1 84 ? 7.861 -3.895 -4.261 1.00 95.38 84 MET A O 1
ATOM 615 N N . LEU A 1 85 ? 8.587 -4.246 -2.169 1.00 95.31 85 LEU A N 1
ATOM 616 C CA . LEU A 1 85 ? 9.919 -4.703 -2.583 1.00 95.31 85 LEU A CA 1
ATOM 617 C C . LEU A 1 85 ? 9.831 -5.984 -3.429 1.00 95.31 85 LEU A C 1
ATOM 619 O O . LEU A 1 85 ? 10.528 -6.107 -4.433 1.00 95.31 85 LEU A O 1
ATOM 623 N N . GLY A 1 86 ? 8.924 -6.900 -3.079 1.00 95.88 86 GLY A N 1
ATOM 624 C CA . GLY A 1 86 ? 8.623 -8.092 -3.873 1.00 95.88 86 GLY A CA 1
ATOM 625 C C . GLY A 1 86 ? 8.091 -7.766 -5.272 1.00 95.88 86 GLY A C 1
ATOM 626 O O . GLY A 1 86 ? 8.577 -8.329 -6.251 1.00 95.88 86 GLY A O 1
ATOM 627 N N . VAL A 1 87 ? 7.153 -6.818 -5.389 1.00 96.00 87 VAL A N 1
ATOM 628 C CA . VAL A 1 87 ? 6.656 -6.308 -6.682 1.00 96.00 87 VAL A CA 1
ATOM 629 C C . VAL A 1 87 ? 7.807 -5.748 -7.511 1.00 96.00 87 VAL A C 1
ATOM 631 O O . VAL A 1 87 ? 7.972 -6.125 -8.670 1.00 96.00 87 VAL A O 1
ATOM 634 N N . MET A 1 88 ? 8.631 -4.885 -6.915 1.00 93.88 88 MET A N 1
ATOM 635 C CA . MET A 1 88 ? 9.781 -4.279 -7.583 1.00 93.88 88 MET A CA 1
ATOM 636 C C . MET A 1 88 ? 10.768 -5.334 -8.092 1.00 93.88 88 MET A C 1
ATOM 638 O O . MET A 1 88 ? 11.161 -5.287 -9.257 1.00 93.88 88 MET A O 1
ATOM 642 N N . GLN A 1 89 ? 11.120 -6.312 -7.253 1.00 95.12 89 GLN A N 1
ATOM 643 C CA . GLN A 1 89 ? 12.035 -7.393 -7.613 1.00 95.12 89 GLN A CA 1
ATOM 644 C C . GLN A 1 89 ? 11.460 -8.296 -8.711 1.00 95.12 89 GLN A C 1
ATOM 646 O O . GLN A 1 89 ? 12.186 -8.697 -9.621 1.00 95.12 89 GLN A O 1
ATOM 651 N N . MET A 1 90 ? 10.163 -8.613 -8.642 1.00 95.12 90 MET A N 1
ATOM 652 C CA . MET A 1 90 ? 9.479 -9.435 -9.640 1.00 95.12 90 MET A CA 1
ATOM 653 C C . MET A 1 90 ? 9.450 -8.743 -11.005 1.00 95.12 90 MET A C 1
ATOM 655 O O . MET A 1 90 ? 9.710 -9.390 -12.016 1.00 95.12 90 MET A O 1
ATOM 659 N N . LEU A 1 91 ? 9.175 -7.438 -11.042 1.00 93.75 91 LEU A N 1
ATOM 660 C CA . LEU A 1 91 ? 9.142 -6.661 -12.282 1.00 93.75 91 LEU A CA 1
ATOM 661 C C . LEU A 1 91 ? 10.536 -6.402 -12.866 1.00 93.75 91 LEU A C 1
ATOM 663 O O . LEU A 1 91 ? 10.674 -6.354 -14.089 1.00 93.75 91 LEU A O 1
ATOM 667 N N . ASP A 1 92 ? 11.560 -6.254 -12.022 1.00 91.50 92 ASP A N 1
ATOM 668 C CA . ASP A 1 92 ? 12.956 -6.153 -12.468 1.00 91.50 92 ASP A CA 1
ATOM 669 C C . ASP A 1 92 ? 13.439 -7.471 -13.095 1.00 91.50 92 ASP A C 1
ATOM 671 O O . ASP A 1 92 ? 14.024 -7.460 -14.175 1.00 91.50 92 ASP A O 1
ATOM 675 N N . ALA A 1 93 ? 13.107 -8.610 -12.477 1.00 93.56 93 ALA A N 1
ATOM 676 C CA . ALA A 1 93 ? 13.492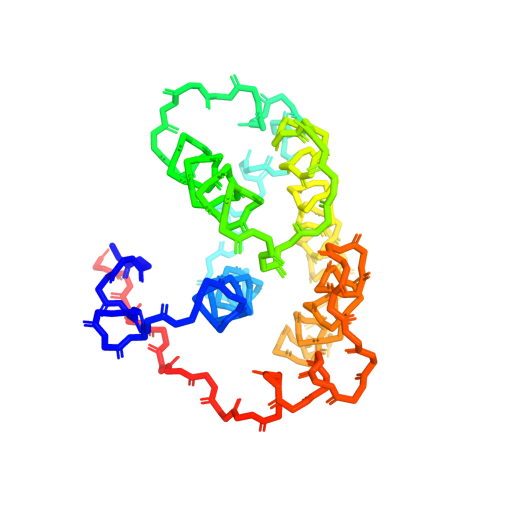 -9.933 -12.967 1.00 93.56 93 ALA A CA 1
ATOM 677 C C . ALA A 1 93 ? 12.726 -10.390 -14.224 1.00 93.56 93 ALA A C 1
ATOM 679 O O . ALA A 1 93 ? 13.224 -11.242 -14.954 1.00 93.56 93 ALA A O 1
ATOM 680 N N . ASN A 1 94 ? 11.530 -9.845 -14.472 1.00 93.69 94 ASN A N 1
ATOM 681 C CA . ASN A 1 94 ? 10.636 -10.270 -15.553 1.00 93.69 94 ASN A CA 1
ATOM 682 C C . ASN A 1 94 ? 10.163 -9.043 -16.367 1.00 93.69 94 ASN A C 1
ATOM 684 O O . ASN A 1 94 ? 9.094 -8.475 -16.090 1.00 93.69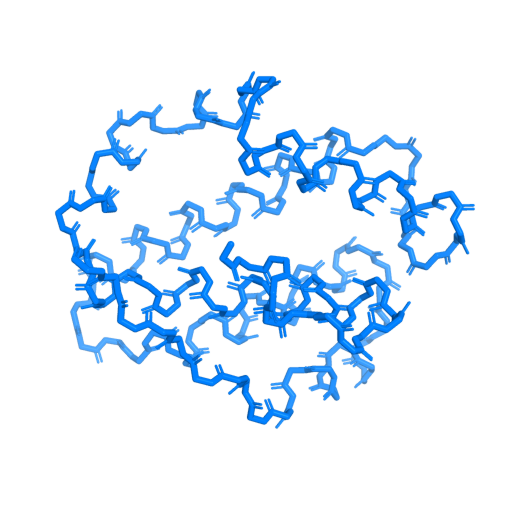 94 ASN A O 1
ATOM 688 N N . PRO A 1 95 ? 10.968 -8.555 -17.335 1.00 88.62 95 PRO A N 1
ATOM 689 C CA . PRO A 1 95 ? 10.683 -7.339 -18.105 1.00 88.62 95 PRO A CA 1
ATOM 690 C C . PRO A 1 95 ? 9.384 -7.370 -18.922 1.00 88.62 95 PRO A C 1
ATOM 692 O O . PRO A 1 95 ? 8.809 -6.324 -19.210 1.00 88.62 95 PRO A O 1
ATOM 695 N N . GLU A 1 96 ? 8.913 -8.558 -19.283 1.00 93.12 96 GLU A N 1
ATOM 696 C CA . GLU A 1 96 ? 7.711 -8.804 -20.078 1.00 93.12 96 GLU A CA 1
ATOM 697 C C . GLU A 1 96 ? 6.402 -8.662 -19.292 1.00 93.12 96 GLU A C 1
ATOM 699 O O . GLU A 1 96 ? 5.335 -8.537 -19.894 1.00 93.12 96 GLU A O 1
ATOM 704 N N . LEU A 1 97 ? 6.459 -8.668 -17.956 1.00 94.62 97 LEU A N 1
ATOM 705 C CA . LEU A 1 97 ? 5.264 -8.533 -17.130 1.00 94.62 97 LEU A CA 1
ATOM 706 C C . LEU A 1 97 ? 4.689 -7.115 -17.182 1.00 94.62 97 LEU A C 1
ATOM 708 O O . LEU A 1 97 ? 5.411 -6.117 -17.069 1.00 94.62 97 LEU A O 1
ATOM 712 N N . ASP A 1 98 ? 3.362 -7.036 -17.237 1.00 93.12 98 ASP A N 1
ATOM 713 C CA . ASP A 1 98 ? 2.625 -5.789 -17.062 1.00 93.12 98 ASP A CA 1
ATOM 714 C C . ASP A 1 98 ? 2.714 -5.324 -15.598 1.00 93.12 98 ASP A C 1
ATOM 716 O O . ASP A 1 98 ? 2.132 -5.919 -14.686 1.00 93.12 98 ASP A O 1
ATOM 720 N 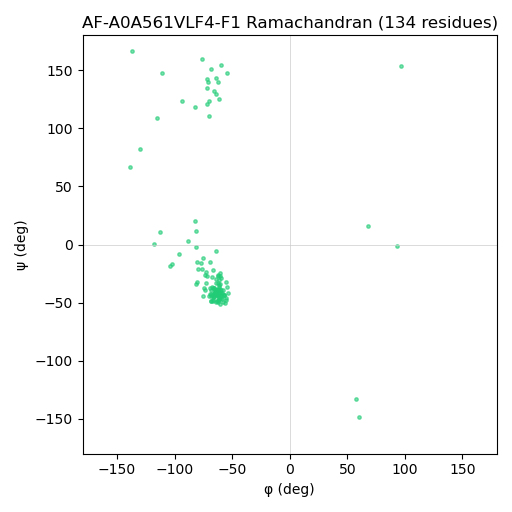N . ALA A 1 99 ? 3.440 -4.227 -15.376 1.00 91.81 99 ALA A N 1
ATOM 721 C CA . ALA A 1 99 ? 3.630 -3.651 -14.050 1.00 91.81 99 ALA A CA 1
ATOM 722 C C . ALA A 1 99 ? 2.335 -3.146 -13.412 1.00 91.81 99 ALA A C 1
ATOM 724 O O . ALA A 1 99 ? 2.184 -3.237 -12.195 1.00 91.81 99 ALA A O 1
ATOM 725 N N . GLY A 1 100 ? 1.396 -2.639 -14.212 1.00 91.94 100 GLY A N 1
ATOM 726 C CA . GLY A 1 100 ? 0.091 -2.225 -13.720 1.00 91.94 100 GLY A CA 1
ATOM 727 C C . GLY A 1 100 ? -0.710 -3.422 -13.224 1.00 91.94 100 GLY A C 1
ATOM 728 O O . GLY A 1 100 ? -1.198 -3.403 -12.096 1.00 91.94 100 GLY A O 1
ATOM 729 N N . ALA A 1 101 ? -0.770 -4.491 -14.019 1.00 93.50 101 ALA A N 1
ATOM 730 C CA . ALA A 1 101 ? -1.489 -5.707 -13.650 1.00 93.50 101 ALA A CA 1
ATOM 731 C C . ALA A 1 101 ? -0.881 -6.406 -12.420 1.00 93.50 101 ALA A C 1
ATOM 733 O O . ALA A 1 101 ? -1.617 -6.914 -11.572 1.00 93.50 101 ALA A O 1
ATOM 734 N N . VAL A 1 102 ? 0.450 -6.437 -12.297 1.00 95.69 102 VAL A N 1
ATOM 735 C CA . VAL A 1 102 ? 1.131 -6.990 -11.114 1.00 95.69 102 VAL A CA 1
ATOM 736 C C . VAL A 1 102 ? 0.854 -6.127 -9.883 1.00 95.69 102 VAL A C 1
ATOM 738 O O . VAL A 1 102 ? 0.451 -6.659 -8.847 1.00 95.69 102 VAL A O 1
ATOM 741 N N . ALA A 1 103 ? 1.015 -4.806 -9.988 1.00 94.62 103 ALA A N 1
ATOM 742 C CA . ALA A 1 103 ? 0.780 -3.895 -8.871 1.00 94.62 103 ALA A CA 1
ATOM 743 C C . ALA A 1 103 ? -0.670 -3.965 -8.366 1.00 94.62 103 ALA A C 1
ATOM 745 O O . ALA A 1 103 ? -0.890 -4.006 -7.157 1.00 94.62 103 ALA A O 1
ATOM 746 N N . ASP A 1 104 ? -1.649 -4.052 -9.270 1.00 95.31 104 ASP A N 1
ATOM 747 C CA . ASP A 1 104 ? -3.072 -4.149 -8.922 1.00 95.31 104 ASP A CA 1
ATOM 748 C C . ASP A 1 104 ? -3.380 -5.466 -8.197 1.00 95.31 104 ASP A C 1
ATOM 750 O O . ASP A 1 104 ? -4.055 -5.482 -7.168 1.00 95.31 104 ASP A O 1
ATOM 754 N N . GLN A 1 105 ? -2.813 -6.578 -8.668 1.00 96.44 105 GLN A N 1
ATOM 755 C CA . GLN A 1 105 ? -2.968 -7.879 -8.021 1.00 96.44 105 GLN A CA 1
ATOM 756 C C . GLN A 1 105 ? -2.362 -7.931 -6.614 1.00 96.44 105 GLN A C 1
ATOM 758 O O . GLN A 1 105 ? -2.939 -8.564 -5.722 1.00 96.44 105 GLN A O 1
ATOM 763 N N . PHE A 1 106 ? -1.206 -7.302 -6.404 1.00 97.62 106 PHE A N 1
ATOM 764 C CA . PHE A 1 106 ? -0.623 -7.182 -5.070 1.00 97.62 106 PHE A CA 1
ATOM 765 C C . PHE A 1 106 ? -1.449 -6.246 -4.186 1.00 97.62 106 PHE A C 1
ATOM 767 O O . PHE A 1 106 ? -1.733 -6.615 -3.050 1.00 97.62 106 PHE A O 1
ATOM 774 N N . ALA A 1 107 ? -1.916 -5.107 -4.705 1.00 97.19 107 ALA A N 1
ATOM 775 C CA . ALA A 1 107 ? -2.745 -4.168 -3.952 1.00 97.19 107 ALA A CA 1
ATOM 776 C C . ALA A 1 107 ? -4.002 -4.843 -3.378 1.00 97.19 107 ALA A C 1
ATOM 778 O O . ALA A 1 107 ? -4.248 -4.732 -2.180 1.00 97.19 107 ALA A O 1
ATOM 779 N N . VAL A 1 108 ? -4.724 -5.643 -4.176 1.00 97.94 108 VAL A N 1
ATOM 780 C CA . VAL A 1 108 ? -5.885 -6.419 -3.692 1.00 97.94 108 VAL A CA 1
ATOM 781 C C . VAL A 1 108 ? -5.507 -7.339 -2.526 1.00 97.94 108 VAL A C 1
ATOM 783 O O . VAL A 1 108 ? -6.234 -7.432 -1.540 1.00 97.94 108 VAL A O 1
ATOM 786 N N . ARG A 1 109 ? -4.368 -8.036 -2.616 1.00 98.00 109 ARG A N 1
ATOM 787 C CA . ARG A 1 109 ? -3.916 -8.969 -1.569 1.00 98.00 109 ARG A CA 1
ATOM 788 C C . ARG A 1 109 ? -3.518 -8.240 -0.289 1.00 98.00 109 ARG A C 1
ATOM 790 O O . ARG A 1 109 ? -3.837 -8.719 0.793 1.00 98.00 109 ARG A O 1
ATOM 797 N N . ILE A 1 110 ? -2.859 -7.092 -0.414 1.00 97.75 110 ILE A N 1
ATOM 798 C CA . ILE A 1 110 ? -2.420 -6.301 0.736 1.00 97.75 110 ILE A CA 1
ATOM 799 C C . ILE A 1 110 ? -3.597 -5.593 1.407 1.00 97.75 110 ILE A C 1
ATOM 801 O O . ILE A 1 110 ? -3.682 -5.633 2.625 1.00 97.75 110 ILE A O 1
ATOM 805 N N . LEU A 1 111 ? -4.566 -5.063 0.657 1.00 97.69 111 LEU A N 1
ATOM 806 C CA . LEU A 1 111 ? -5.810 -4.544 1.241 1.00 97.69 111 LEU A CA 1
ATOM 807 C C . LEU A 1 111 ? -6.532 -5.623 2.057 1.00 97.69 111 LEU A C 1
ATOM 809 O O . LEU A 1 111 ? -6.947 -5.373 3.183 1.00 97.69 111 LEU A O 1
ATOM 813 N N . ARG A 1 112 ? -6.610 -6.851 1.536 1.00 97.94 112 ARG A N 1
ATOM 814 C CA . ARG A 1 112 ? -7.199 -7.979 2.274 1.00 97.94 112 ARG A CA 1
ATOM 815 C C . ARG A 1 112 ? -6.430 -8.341 3.537 1.00 97.94 112 ARG A C 1
ATOM 817 O O . ARG A 1 112 ? -7.039 -8.681 4.542 1.00 97.94 112 ARG A O 1
ATOM 824 N N . MET A 1 113 ? -5.103 -8.285 3.485 1.00 96.75 113 MET A N 1
ATOM 825 C CA . MET A 1 113 ? -4.256 -8.472 4.664 1.00 96.75 113 MET A CA 1
ATOM 826 C C . MET A 1 113 ? -4.511 -7.382 5.716 1.00 96.75 113 MET A C 1
ATOM 828 O O . MET A 1 113 ? -4.454 -7.670 6.904 1.00 96.75 113 MET A O 1
ATOM 832 N N . LEU A 1 114 ? -4.829 -6.162 5.280 1.00 96.81 114 LEU A N 1
ATOM 833 C CA . LEU A 1 114 ? -5.192 -5.031 6.134 1.00 96.81 114 LEU A CA 1
ATOM 834 C C . LEU A 1 114 ? -6.664 -5.060 6.592 1.00 96.81 114 LEU A C 1
ATOM 836 O O . LEU A 1 114 ? -7.142 -4.063 7.117 1.00 96.81 114 LEU A O 1
ATOM 840 N N . GLY A 1 115 ? -7.398 -6.160 6.393 1.00 97.00 115 GLY A N 1
ATOM 841 C CA . GLY A 1 115 ? -8.778 -6.315 6.878 1.00 97.00 115 GLY A CA 1
ATOM 842 C C . GLY A 1 115 ? -9.877 -5.923 5.888 1.00 97.00 115 GLY A C 1
ATOM 843 O O . GLY A 1 115 ? -11.061 -6.091 6.173 1.00 97.00 115 GLY A O 1
ATOM 844 N N . ILE A 1 116 ? -9.528 -5.449 4.687 1.00 97.88 116 ILE A N 1
ATOM 845 C CA . ILE A 1 116 ? -10.526 -5.099 3.670 1.00 97.88 116 ILE A CA 1
ATOM 846 C C . ILE A 1 116 ? -11.158 -6.370 3.091 1.00 97.88 116 ILE A C 1
ATOM 848 O O . ILE A 1 116 ? -10.466 -7.325 2.721 1.00 97.88 116 ILE A O 1
ATOM 852 N N . SER A 1 117 ? -12.487 -6.387 2.962 1.00 97.62 117 SER A N 1
ATOM 853 C CA . SER A 1 117 ? -13.189 -7.524 2.358 1.00 97.62 117 SER A CA 1
ATOM 854 C C . SER A 1 117 ? -12.723 -7.777 0.917 1.00 97.62 117 SER A C 1
ATOM 856 O O . SER A 1 117 ? -12.254 -6.877 0.221 1.00 97.62 117 SER A O 1
ATOM 858 N N . ALA A 1 118 ? -12.848 -9.018 0.439 1.00 95.94 118 ALA A N 1
ATOM 859 C CA . ALA A 1 118 ? -12.379 -9.377 -0.900 1.00 95.94 118 ALA A CA 1
ATOM 860 C C . ALA A 1 118 ? -13.064 -8.563 -2.013 1.00 95.94 118 ALA A C 1
ATOM 862 O O . ALA A 1 118 ? -12.383 -8.111 -2.935 1.00 95.94 118 ALA A O 1
ATOM 863 N N . ASP A 1 119 ? -14.379 -8.364 -1.901 1.00 96.69 119 ASP A N 1
ATOM 864 C CA . ASP A 1 119 ? -15.179 -7.639 -2.891 1.00 96.69 119 ASP A CA 1
ATOM 865 C C . ASP A 1 119 ? -14.818 -6.152 -2.909 1.00 96.69 119 ASP A C 1
ATOM 867 O O . ASP A 1 119 ? -14.622 -5.562 -3.971 1.00 96.69 119 ASP A O 1
ATOM 871 N N . GLU A 1 120 ? -14.646 -5.556 -1.729 1.00 96.62 120 GLU A N 1
ATOM 872 C CA . GLU A 1 120 ? -14.252 -4.157 -1.602 1.00 96.62 120 GLU A CA 1
ATOM 873 C C . GLU A 1 120 ? -12.814 -3.921 -2.079 1.00 96.62 120 GLU A C 1
ATOM 875 O O . GLU A 1 120 ? -12.567 -2.995 -2.847 1.00 96.62 120 GLU A O 1
ATOM 880 N N . ALA A 1 121 ? -11.867 -4.788 -1.712 1.00 97.06 121 ALA A N 1
ATOM 881 C CA . ALA A 1 121 ? -10.486 -4.695 -2.179 1.00 97.06 121 ALA A CA 1
ATOM 882 C C . ALA A 1 121 ? -10.398 -4.779 -3.713 1.00 97.06 121 ALA A C 1
ATOM 884 O O . ALA A 1 121 ? -9.614 -4.056 -4.333 1.00 97.06 121 ALA A O 1
ATOM 885 N N . ALA A 1 122 ? -11.217 -5.639 -4.330 1.00 95.19 122 ALA A N 1
ATOM 886 C CA . ALA A 1 122 ? -11.329 -5.726 -5.780 1.00 95.19 122 ALA A CA 1
ATOM 887 C C . ALA A 1 122 ? -11.921 -4.442 -6.380 1.00 95.19 122 ALA A C 1
ATOM 889 O O . ALA A 1 122 ? -11.372 -3.928 -7.353 1.00 95.19 122 ALA A O 1
ATOM 890 N N . ALA A 1 123 ? -12.982 -3.891 -5.784 1.00 94.44 123 ALA A N 1
ATOM 891 C CA . ALA A 1 123 ? -13.605 -2.650 -6.238 1.00 94.44 123 ALA A CA 1
ATOM 892 C C . ALA A 1 123 ? -12.643 -1.449 -6.171 1.00 94.44 123 ALA A C 1
ATOM 894 O O . ALA A 1 123 ? -12.504 -0.724 -7.157 1.00 94.44 123 ALA A O 1
ATOM 895 N N . LEU A 1 124 ? -11.908 -1.296 -5.064 1.00 93.19 124 LEU A N 1
ATOM 896 C CA . LEU A 1 124 ? -10.894 -0.247 -4.875 1.00 93.19 124 LEU A CA 1
ATOM 897 C C . LEU A 1 124 ? -9.766 -0.316 -5.919 1.00 93.19 124 LEU A C 1
ATOM 899 O O . LEU A 1 124 ? -9.162 0.698 -6.267 1.00 93.19 124 LEU A O 1
ATOM 903 N N . CYS A 1 125 ? -9.473 -1.511 -6.438 1.00 93.31 125 CYS A N 1
ATOM 904 C CA . CYS A 1 125 ? -8.444 -1.711 -7.459 1.00 93.31 125 CYS A CA 1
ATOM 905 C C . CYS A 1 125 ? -8.994 -1.746 -8.895 1.00 93.31 125 CYS A C 1
ATOM 907 O O . CYS A 1 125 ? -8.203 -1.746 -9.837 1.00 93.31 125 CYS A O 1
ATOM 909 N N . ALA A 1 126 ? -10.315 -1.770 -9.087 1.00 86.88 126 ALA A N 1
ATOM 910 C CA . ALA A 1 126 ? -10.941 -1.843 -10.407 1.00 86.88 126 ALA A CA 1
ATOM 911 C C . ALA A 1 126 ? -10.988 -0.484 -11.126 1.00 86.88 126 ALA A C 1
ATOM 913 O O . ALA A 1 126 ? -11.095 -0.433 -12.352 1.00 86.88 126 ALA A O 1
ATOM 914 N N . THR A 1 127 ? -10.892 0.623 -10.387 1.00 78.19 127 THR A N 1
ATOM 915 C CA . THR A 1 127 ? -10.824 1.967 -10.966 1.00 78.19 127 THR A CA 1
ATOM 916 C C . THR A 1 127 ? -9.468 2.199 -11.627 1.00 78.19 127 THR A C 1
ATOM 918 O O . THR A 1 127 ? -8.424 1.746 -11.139 1.00 78.19 127 THR A O 1
ATOM 921 N N . ALA A 1 128 ? -9.465 2.904 -12.762 1.00 72.62 128 ALA A N 1
ATOM 922 C CA . ALA A 1 128 ? -8.221 3.334 -13.387 1.00 72.62 128 ALA A CA 1
ATOM 923 C C . ALA A 1 128 ? -7.480 4.261 -12.407 1.00 72.62 128 ALA A C 1
ATOM 925 O O . ALA A 1 128 ? -8.075 5.239 -11.948 1.00 72.62 128 ALA A O 1
ATOM 926 N N . PRO A 1 129 ? -6.216 3.970 -12.056 1.00 67.88 129 PRO A N 1
ATOM 927 C CA . PRO A 1 129 ? -5.482 4.837 -11.155 1.00 67.88 129 PRO A CA 1
ATOM 928 C C . PRO A 1 129 ? -5.196 6.170 -11.868 1.00 67.88 129 PRO A C 1
ATOM 930 O O . PRO A 1 129 ? -5.063 6.184 -13.099 1.00 67.88 129 PRO A O 1
ATOM 933 N N . PRO A 1 130 ? -5.084 7.290 -11.130 1.00 68.94 130 PRO A N 1
ATOM 934 C CA . PRO A 1 130 ? -4.646 8.553 -11.715 1.00 68.94 130 PRO A CA 1
ATOM 935 C C . PRO A 1 130 ? -3.302 8.367 -12.435 1.00 68.94 130 PRO A C 1
ATOM 937 O O . PRO A 1 130 ? -2.488 7.534 -12.041 1.00 68.94 130 PRO A O 1
ATOM 940 N N . MET A 1 131 ? -3.056 9.111 -13.517 1.00 64.50 131 MET A N 1
ATOM 941 C CA . MET A 1 131 ? -1.784 8.993 -14.243 1.00 64.50 131 MET A CA 1
ATOM 942 C C . MET A 1 131 ? -0.602 9.393 -13.354 1.00 64.50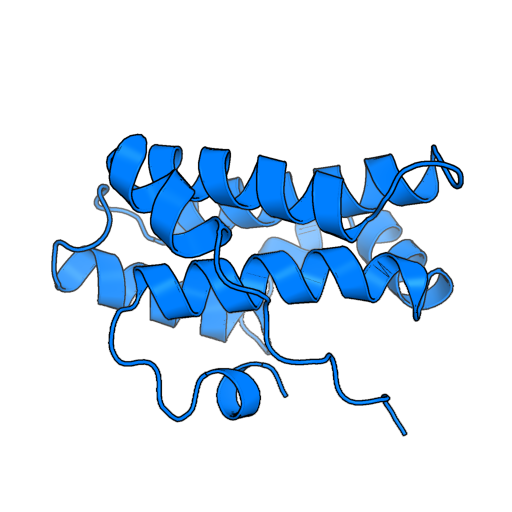 131 MET A C 1
ATOM 944 O O . MET A 1 131 ? -0.679 10.372 -12.612 1.00 64.50 131 MET A O 1
ATOM 948 N N . VAL A 1 132 ? 0.511 8.654 -13.447 1.00 59.78 132 VAL A N 1
ATOM 949 C CA . VAL A 1 132 ? 1.745 8.997 -12.721 1.00 59.78 132 VAL A CA 1
ATOM 950 C C . VAL A 1 132 ? 2.338 10.239 -13.392 1.00 59.78 132 VAL A C 1
ATOM 952 O O . VAL A 1 132 ? 2.619 10.164 -14.592 1.00 59.78 132 VAL A O 1
ATOM 955 N N . PRO A 1 133 ? 2.527 11.365 -12.680 1.00 55.16 133 PRO A N 1
ATOM 956 C CA . PRO A 1 133 ? 3.191 12.527 -13.250 1.00 55.16 133 PRO A CA 1
ATOM 957 C C . PRO A 1 133 ? 4.642 12.170 -13.585 1.00 55.16 133 PRO A C 1
ATOM 959 O O . PRO A 1 133 ? 5.280 11.392 -12.872 1.00 55.16 133 PRO A O 1
ATOM 962 N N . GLU A 1 134 ? 5.155 12.710 -14.689 1.00 49.62 134 GLU A N 1
ATOM 963 C CA . GLU A 1 134 ? 6.564 12.548 -15.050 1.00 49.62 134 GLU A CA 1
ATOM 964 C C . GLU A 1 134 ? 7.436 13.234 -13.993 1.00 49.62 134 GLU A C 1
ATOM 966 O O . GLU A 1 134 ? 7.180 14.378 -13.614 1.00 49.62 134 GLU A O 1
ATOM 971 N N . LEU A 1 135 ? 8.433 12.509 -13.473 1.00 44.81 135 LEU A N 1
ATOM 972 C CA . LEU A 1 135 ? 9.470 13.126 -12.652 1.00 44.81 135 LEU A CA 1
ATOM 973 C C . LEU A 1 135 ? 10.279 14.078 -13.555 1.00 44.81 135 LEU A C 1
ATOM 975 O O . LEU A 1 135 ? 10.628 13.658 -14.662 1.00 44.81 135 LEU A O 1
ATOM 979 N N . PRO A 1 136 ? 10.541 15.326 -13.125 1.00 43.69 136 PRO A N 1
ATOM 980 C CA . PRO A 1 136 ? 11.398 16.251 -13.862 1.00 43.69 136 PRO A CA 1
ATOM 981 C C . PRO A 1 136 ? 12.846 15.756 -13.959 1.00 43.69 136 PRO A C 1
ATOM 983 O O . PRO A 1 136 ? 13.284 14.997 -13.060 1.00 43.69 136 PRO A O 1
#

Secondary structure (DSSP, 8-state):
-HHHHSTT---HHHHHHHHHHHHHHHHHH-HHHHHHHHHHGGGGGG-SSHHHHHHHHHHHHHHHTTSS--S-HHHHHHHHHHHHHHHHHHHHH-TTS-HHHHHHHHHHHHHHHTT--HHHHHHHHHSPPPPPPPP-

Sequence (136 aa):
MLATLTEGLTDPAEVFAVSFRMAGRLQRRHPELVRVILNSGTAILLSDSGMVRHARADIAAAQAAGRFDGDDPDIALMAAGGAMLGVMQMLDANPELDAGAVADQFAVRILRMLGISADEAAALCATAPPMVPELP

Solvent-accessible surface area (backbone atoms only — not comparable to full-atom values): 7719 Å² total; per-residue (Å²): 112,67,68,71,76,36,73,85,58,82,51,58,68,51,41,47,38,47,49,50,30,49,57,40,37,43,40,80,78,40,54,71,62,45,50,58,52,57,74,51,45,75,64,60,71,72,39,88,48,73,68,47,38,49,53,38,51,53,45,40,51,26,27,76,68,65,67,25,58,71,92,54,39,64,62,54,43,51,53,50,49,51,50,50,53,49,50,50,53,52,49,69,76,35,78,86,58,59,43,56,63,52,21,39,57,49,36,33,54,47,38,38,73,32,57,33,52,71,69,55,23,47,54,60,54,68,55,84,67,80,82,81,78,81,80,131

Radius of gyration: 14.07 Å; Cα contacts (8 Å, |Δi|>4): 125; chains: 1; bounding box: 35×26×37 Å

InterPro domains:
  IPR036271 Tetracyclin repressor-like, C-terminal domain superfamily [SSF48498] (12-115)
  IPR049513 Tetracyclin repressor-like 40, C-terminal domain [PF21306] (11-123)

Nearest PDB structures (foldseek):
  3aqt-assembly1_B  TM=8.511E-01  e=1.293E-04  Corynebacterium glutamicum ATCC 13032
  3aqs-assembly2_C  TM=8.632E-01  e=7.511E-04  Corynebacterium glutamicum ATCC 13032
  3aqt-assembly1_A  TM=8.022E-01  e=4.838E-04  Corynebacterium glutamicum ATCC 13032
  3aqs-assembly1_B  TM=7.517E-01  e=1.224E-03  Corynebacterium glutamicum ATCC 13032

Organism: Actinoplanes teichomyceticus (NCBI:txid1867)

Foldseek 3Di:
DLCVLCVPPDQLLLSLLLSQLLLLQCCLVCVPVLVVVLVCPLVVCVDCDDPNVVQLVSQCVCVVVVNFDDDHSSVLSSVSVNLSNVSSVVCSVPVPDDSSVSSLVSQLVSSVVRVDDNVVSNVSSVDDRPDDDDDD